Protein AF-R9PSH7-F1 (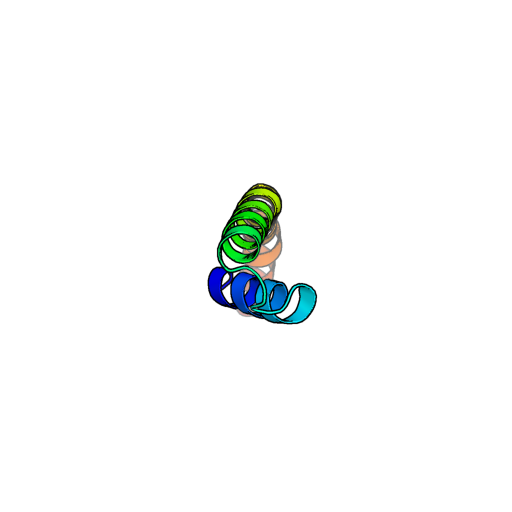afdb_monomer_lite)

Organism: NCBI:txid1331007

InterPro domains:
  IPR021529 Protein of unknown function DUF2798 [PF11391] (6-55)

pLDDT: mean 76.25, std 10.0, range [50.94, 90.19]

Structure (mmCIF, N/CA/C/O backbone):
data_AF-R9PSH7-F1
#
_entry.id   AF-R9PSH7-F1
#
loop_
_atom_site.group_PDB
_atom_site.id
_atom_site.type_symbol
_atom_site.label_atom_id
_atom_site.label_alt_id
_atom_site.label_comp_id
_atom_site.label_asym_id
_atom_site.label_entity_id
_atom_site.label_seq_id
_atom_site.pdbx_PDB_ins_code
_atom_site.Cartn_x
_atom_site.Cartn_y
_atom_site.Cartn_z
_atom_site.occupancy
_atom_site.B_iso_or_equiv
_atom_site.auth_seq_id
_atom_site.auth_comp_id
_atom_site.auth_asym_id
_atom_site.auth_atom_id
_atom_site.pdbx_PDB_model_num
ATOM 1 N N . MET A 1 1 ? 4.546 0.281 4.905 1.00 57.06 1 MET A N 1
ATOM 2 C CA . MET A 1 1 ? 4.835 -1.158 4.687 1.00 57.06 1 MET A CA 1
ATOM 3 C C . MET A 1 1 ? 4.292 -1.632 3.337 1.00 57.06 1 MET A C 1
ATOM 5 O O . MET A 1 1 ? 4.903 -2.508 2.740 1.00 57.06 1 MET A O 1
ATOM 9 N N . GLU A 1 2 ? 3.215 -1.039 2.805 1.00 60.94 2 GLU A N 1
ATOM 10 C CA . GLU A 1 2 ? 2.603 -1.466 1.534 1.00 60.94 2 GLU A CA 1
ATOM 11 C C . GLU A 1 2 ? 3.435 -1.168 0.277 1.00 60.94 2 GLU A C 1
ATOM 13 O O . GLU A 1 2 ? 3.405 -1.947 -0.673 1.00 60.94 2 GLU A O 1
ATOM 18 N N . SER A 1 3 ? 4.238 -0.098 0.270 1.00 60.31 3 SER A N 1
ATOM 19 C CA . SER A 1 3 ? 5.098 0.231 -0.879 1.00 60.31 3 SER A CA 1
ATOM 20 C C . SER A 1 3 ? 6.167 -0.836 -1.153 1.00 60.31 3 SER A C 1
ATOM 22 O O . SER A 1 3 ? 6.486 -1.097 -2.311 1.00 60.31 3 SER A O 1
ATOM 24 N N . GLY A 1 4 ? 6.678 -1.491 -0.103 1.00 70.81 4 GLY A N 1
ATOM 25 C CA . GLY A 1 4 ? 7.646 -2.587 -0.210 1.00 70.81 4 GLY A CA 1
ATOM 26 C C . GLY A 1 4 ? 7.029 -3.876 -0.756 1.00 70.81 4 GLY A C 1
ATOM 27 O O . GLY A 1 4 ? 7.667 -4.577 -1.535 1.00 70.81 4 GLY A O 1
ATOM 28 N N . LEU A 1 5 ? 5.764 -4.153 -0.425 1.00 72.56 5 LEU A N 1
ATOM 29 C CA . LEU A 1 5 ? 5.016 -5.267 -1.016 1.00 72.56 5 LEU A CA 1
ATOM 30 C C . LEU A 1 5 ? 4.716 -5.008 -2.493 1.00 72.56 5 LEU A C 1
ATOM 32 O O . LEU A 1 5 ? 4.942 -5.885 -3.320 1.00 72.56 5 LEU A O 1
ATOM 36 N N . ALA A 1 6 ? 4.289 -3.792 -2.847 1.00 64.31 6 ALA A N 1
ATOM 37 C CA . ALA A 1 6 ? 4.096 -3.407 -4.245 1.00 64.31 6 ALA A CA 1
ATOM 38 C C . ALA A 1 6 ? 5.406 -3.506 -5.050 1.00 64.31 6 ALA A C 1
ATOM 40 O O . ALA A 1 6 ? 5.403 -3.975 -6.188 1.00 64.31 6 ALA A O 1
ATOM 41 N N . PHE A 1 7 ? 6.536 -3.125 -4.447 1.00 72.56 7 PHE A N 1
ATOM 42 C CA . PHE A 1 7 ? 7.865 -3.243 -5.048 1.00 72.56 7 PHE A CA 1
ATOM 43 C C . PHE A 1 7 ? 8.266 -4.707 -5.286 1.00 72.56 7 PHE A C 1
ATOM 45 O O . PHE A 1 7 ? 8.591 -5.068 -6.416 1.00 72.56 7 PHE A O 1
ATOM 52 N N . SER A 1 8 ? 8.156 -5.574 -4.273 1.00 68.19 8 SER A N 1
ATOM 53 C CA . SER A 1 8 ? 8.455 -7.007 -4.413 1.00 68.19 8 SER A CA 1
ATOM 54 C C . SER A 1 8 ? 7.532 -7.717 -5.407 1.00 68.19 8 SER A C 1
ATOM 56 O O . SER A 1 8 ? 8.003 -8.545 -6.180 1.00 68.19 8 SER A O 1
ATOM 58 N N . THR A 1 9 ? 6.242 -7.372 -5.453 1.00 70.38 9 THR A N 1
ATOM 59 C CA . THR A 1 9 ? 5.288 -7.930 -6.428 1.00 70.38 9 THR A CA 1
ATOM 60 C C . THR A 1 9 ? 5.610 -7.487 -7.853 1.00 70.38 9 THR A C 1
ATOM 62 O O . THR A 1 9 ? 5.551 -8.296 -8.776 1.00 70.38 9 THR A O 1
ATOM 65 N N . THR A 1 10 ? 6.001 -6.226 -8.049 1.00 64.38 10 THR A N 1
ATOM 66 C CA . THR A 1 10 ? 6.416 -5.732 -9.373 1.00 64.38 10 THR A CA 1
ATOM 67 C C . THR A 1 10 ? 7.720 -6.407 -9.813 1.00 64.38 10 THR A C 1
ATOM 69 O O . THR A 1 10 ? 7.844 -6.811 -10.966 1.00 64.38 10 THR A O 1
ATOM 72 N N . LEU A 1 11 ? 8.667 -6.609 -8.886 1.00 70.81 11 LEU A N 1
ATOM 73 C CA . LEU A 1 11 ? 9.933 -7.298 -9.163 1.00 70.81 11 LEU A CA 1
ATOM 74 C C . LEU A 1 11 ? 9.707 -8.760 -9.546 1.00 70.81 11 LEU A C 1
ATOM 76 O O . LEU A 1 11 ? 10.363 -9.261 -10.456 1.00 70.81 11 LEU A O 1
ATOM 80 N N . ASN A 1 12 ? 8.780 -9.429 -8.860 1.00 68.88 12 ASN A N 1
ATOM 81 C CA . ASN A 1 12 ? 8.470 -10.833 -9.097 1.00 68.88 12 ASN A CA 1
ATOM 82 C C . ASN A 1 12 ? 7.711 -11.051 -10.418 1.00 68.88 12 ASN A C 1
ATOM 84 O O . ASN A 1 12 ? 7.997 -12.012 -11.121 1.00 68.88 12 ASN A O 1
ATOM 88 N N . ASN A 1 13 ? 6.794 -10.145 -10.780 1.00 64.56 13 ASN A N 1
ATOM 89 C CA . ASN A 1 13 ? 5.947 -10.303 -11.967 1.00 64.56 13 ASN A CA 1
ATOM 90 C C . ASN A 1 13 ? 6.595 -9.836 -13.280 1.00 64.56 13 ASN A C 1
ATOM 92 O O . ASN A 1 13 ? 6.284 -10.396 -14.327 1.00 64.56 13 ASN A O 1
ATOM 96 N N . LEU A 1 14 ? 7.453 -8.808 -13.254 1.00 64.69 14 LEU A N 1
ATOM 97 C CA . LEU A 1 14 ? 8.016 -8.213 -14.478 1.00 64.69 14 LEU A CA 1
ATOM 98 C C . LEU A 1 14 ? 9.509 -8.506 -14.674 1.00 64.69 14 LEU A C 1
ATOM 100 O O . LEU A 1 14 ? 9.985 -8.510 -15.808 1.00 64.69 14 LEU A O 1
ATOM 104 N N . GLY A 1 15 ? 10.250 -8.780 -13.596 1.00 61.41 15 GLY A N 1
ATOM 105 C CA . GLY A 1 15 ? 11.710 -8.866 -13.642 1.00 61.41 15 GLY A CA 1
ATOM 106 C C . GLY A 1 15 ? 12.385 -7.521 -13.967 1.00 61.41 15 GLY A C 1
ATOM 107 O O . GLY A 1 15 ? 11.799 -6.608 -14.544 1.00 61.41 15 GLY A O 1
ATOM 108 N N . VAL A 1 16 ? 13.658 -7.376 -13.589 1.00 59.94 16 VAL A N 1
ATOM 109 C CA . VAL A 1 16 ? 14.456 -6.146 -13.799 1.00 59.94 16 VAL A CA 1
ATOM 110 C C . VAL A 1 16 ? 15.064 -6.130 -15.211 1.00 59.94 16 VAL A C 1
ATOM 112 O O . VAL A 1 16 ? 16.269 -5.974 -15.372 1.00 59.94 16 VAL A O 1
ATOM 115 N N . SER A 1 17 ? 14.268 -6.379 -16.252 1.00 61.78 17 SER A N 1
ATOM 116 C CA . SER A 1 17 ? 14.768 -6.333 -17.638 1.00 61.78 17 SER A CA 1
ATOM 117 C C . SER A 1 17 ? 14.732 -4.907 -18.201 1.00 61.78 17 SER A C 1
ATOM 119 O O . SER A 1 17 ? 15.704 -4.470 -18.808 1.00 61.78 17 SER A O 1
ATOM 121 N N . ASN A 1 18 ? 13.664 -4.154 -17.906 1.00 66.69 18 ASN A N 1
ATOM 122 C CA . ASN A 1 18 ? 13.487 -2.751 -18.284 1.00 66.69 18 ASN A CA 1
ATOM 123 C C . ASN A 1 18 ? 13.120 -1.901 -17.061 1.00 66.69 18 ASN A C 1
ATOM 125 O O . ASN A 1 18 ? 11.982 -1.901 -16.592 1.00 66.69 18 ASN A O 1
ATOM 129 N N . GLY A 1 19 ? 14.085 -1.127 -16.552 1.00 67.19 19 GLY A N 1
ATOM 130 C CA . GLY A 1 19 ? 13.884 -0.267 -15.376 1.00 67.19 19 GLY A CA 1
ATOM 131 C C . GLY A 1 19 ? 12.792 0.800 -15.550 1.00 67.19 19 GLY A C 1
ATOM 132 O O . GLY A 1 19 ? 12.125 1.154 -14.579 1.00 67.19 19 GLY A O 1
ATOM 133 N N . ALA A 1 20 ? 12.567 1.275 -16.781 1.00 74.06 20 ALA A N 1
ATOM 134 C CA . ALA A 1 20 ? 11.500 2.228 -17.095 1.00 74.06 20 ALA A CA 1
ATOM 135 C C . ALA A 1 20 ? 10.102 1.590 -16.985 1.00 74.06 20 ALA A C 1
ATOM 137 O O . ALA A 1 20 ? 9.222 2.152 -16.332 1.00 74.06 20 ALA A O 1
ATOM 138 N N . ASP A 1 21 ? 9.925 0.388 -17.541 1.00 72.31 21 ASP A N 1
ATOM 139 C CA . ASP A 1 21 ? 8.659 -0.357 -17.490 1.00 72.31 21 ASP A CA 1
ATOM 140 C C . ASP A 1 21 ? 8.341 -0.832 -16.066 1.00 72.31 21 ASP A C 1
ATOM 142 O O . ASP A 1 21 ? 7.183 -0.824 -15.640 1.00 72.31 21 ASP A O 1
ATOM 146 N N . PHE A 1 22 ? 9.377 -1.174 -15.293 1.00 75.06 22 PHE A N 1
ATOM 147 C CA . PHE A 1 22 ? 9.260 -1.497 -13.875 1.00 75.06 22 PHE A CA 1
ATOM 148 C C . PHE A 1 22 ? 8.726 -0.313 -13.060 1.00 75.06 22 PHE A C 1
ATOM 150 O O . PHE A 1 22 ? 7.755 -0.468 -12.320 1.00 75.06 22 PHE A O 1
ATOM 157 N N . LEU A 1 23 ? 9.328 0.874 -13.200 1.00 78.88 23 LEU A N 1
ATOM 158 C CA . LEU A 1 23 ? 8.891 2.064 -12.462 1.00 78.88 23 LEU A CA 1
ATOM 159 C C . LEU A 1 23 ? 7.476 2.492 -12.855 1.00 78.88 23 LEU A C 1
ATOM 161 O O . LEU A 1 23 ? 6.682 2.824 -11.974 1.00 78.88 23 LEU A O 1
ATOM 165 N N . ALA A 1 24 ? 7.146 2.444 -14.150 1.00 81.81 24 ALA A N 1
ATOM 166 C CA . ALA A 1 24 ? 5.805 2.751 -14.638 1.00 81.81 24 ALA A CA 1
ATOM 167 C C . ALA A 1 24 ? 4.759 1.790 -14.047 1.00 81.81 24 ALA A C 1
ATOM 169 O O . ALA A 1 24 ? 3.748 2.232 -13.498 1.00 81.81 24 ALA A O 1
ATOM 170 N N . SER A 1 25 ? 5.041 0.485 -14.073 1.00 79.12 25 SER A N 1
ATOM 171 C CA . SER A 1 25 ? 4.137 -0.549 -13.555 1.00 79.12 25 SER A CA 1
ATOM 172 C C . SER A 1 25 ? 4.006 -0.511 -12.031 1.00 79.12 25 SER A C 1
ATOM 174 O O . SER A 1 25 ? 2.905 -0.672 -11.496 1.00 79.12 25 SER A O 1
ATOM 176 N N . TRP A 1 26 ? 5.102 -0.247 -11.314 1.00 78.12 26 TRP A N 1
ATOM 177 C CA . TRP A 1 26 ? 5.094 -0.081 -9.859 1.00 78.12 26 TRP A CA 1
ATOM 178 C C . TRP A 1 26 ? 4.245 1.122 -9.442 1.00 78.12 26 TRP A C 1
ATOM 180 O O . TRP A 1 26 ? 3.378 0.999 -8.574 1.00 78.12 26 TRP A O 1
ATOM 190 N N . LEU A 1 27 ? 4.440 2.272 -10.098 1.00 83.31 27 LEU A N 1
ATOM 191 C CA . LEU A 1 27 ? 3.685 3.488 -9.806 1.00 83.31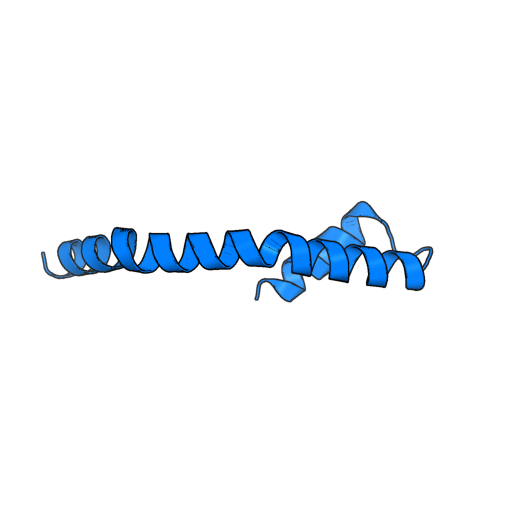 27 LEU A CA 1
ATOM 192 C C . LEU A 1 27 ? 2.201 3.315 -10.146 1.00 83.31 27 LEU A C 1
ATOM 194 O O . LEU A 1 27 ? 1.340 3.696 -9.355 1.00 83.31 27 LEU A O 1
ATOM 198 N N . GLN A 1 28 ? 1.889 2.686 -11.281 1.00 84.88 28 GLN A N 1
ATOM 199 C CA . GLN A 1 28 ? 0.513 2.390 -11.671 1.00 84.88 28 GLN A CA 1
ATOM 200 C C . GLN A 1 28 ? -0.174 1.455 -10.669 1.00 84.88 28 GLN A C 1
ATOM 202 O O . GLN A 1 28 ? -1.309 1.712 -10.268 1.00 84.88 28 GLN A O 1
ATOM 207 N N . THR A 1 29 ? 0.513 0.409 -10.209 1.00 81.56 29 THR A N 1
ATOM 208 C CA . THR A 1 29 ? -0.012 -0.517 -9.190 1.00 81.56 29 THR A CA 1
ATOM 209 C C . THR A 1 29 ? -0.239 0.198 -7.856 1.00 81.56 29 THR A C 1
ATOM 211 O O . THR A 1 29 ? -1.262 -0.002 -7.204 1.00 81.56 29 THR A O 1
ATOM 214 N N . LEU A 1 30 ? 0.672 1.092 -7.463 1.00 81.44 30 LEU A N 1
ATOM 215 C CA . LEU A 1 30 ? 0.540 1.878 -6.238 1.00 81.44 30 LEU A CA 1
ATOM 216 C C . LEU A 1 30 ? -0.650 2.846 -6.300 1.00 81.44 30 LEU A C 1
ATOM 218 O O . LEU A 1 30 ? -1.427 2.927 -5.349 1.00 81.44 30 LEU A O 1
ATOM 222 N N . LEU A 1 31 ? -0.830 3.542 -7.425 1.00 87.94 31 LEU A N 1
ATOM 223 C CA . LEU A 1 31 ? -1.933 4.486 -7.617 1.00 87.94 31 LEU A CA 1
ATOM 224 C C . LEU A 1 31 ? -3.294 3.787 -7.736 1.00 87.94 31 LEU A C 1
ATOM 226 O O . LEU A 1 31 ? -4.285 4.291 -7.214 1.00 87.94 31 LEU A O 1
ATOM 230 N N . THR A 1 32 ? -3.351 2.619 -8.378 1.00 87.50 32 THR A N 1
ATOM 231 C CA . THR A 1 32 ? -4.591 1.833 -8.508 1.00 87.50 32 THR A CA 1
ATOM 232 C C . THR A 1 32 ? -5.005 1.161 -7.197 1.00 87.50 32 THR A C 1
ATOM 234 O O . THR A 1 32 ? -6.200 1.050 -6.924 1.00 87.50 32 THR A O 1
ATOM 237 N N . ALA A 1 33 ? -4.052 0.775 -6.343 1.00 84.56 33 ALA A N 1
ATOM 238 C CA . ALA A 1 33 ? -4.331 0.208 -5.021 1.00 84.56 33 ALA A CA 1
ATOM 239 C C . ALA A 1 33 ? -4.763 1.258 -3.975 1.00 84.56 33 ALA A C 1
ATOM 241 O O . ALA A 1 33 ? -5.444 0.928 -3.002 1.00 84.56 33 ALA A O 1
ATOM 242 N N . LEU A 1 34 ? -4.402 2.527 -4.177 1.00 87.94 34 LEU A N 1
ATOM 243 C CA . LEU A 1 34 ? -4.656 3.646 -3.262 1.00 87.94 34 LEU A CA 1
ATOM 244 C C . LEU A 1 34 ? -6.143 3.861 -2.899 1.00 87.94 34 LEU A C 1
ATOM 246 O O . LEU A 1 34 ? -6.447 3.919 -1.704 1.00 87.94 34 LEU A O 1
ATOM 250 N N . PRO A 1 35 ? -7.102 3.923 -3.849 1.00 88.56 35 PRO A N 1
ATOM 251 C CA . PRO A 1 35 ? -8.522 4.055 -3.510 1.00 88.56 35 PRO A CA 1
ATOM 252 C C . PRO A 1 35 ? -9.041 2.870 -2.686 1.00 88.56 35 PRO A C 1
ATOM 254 O O . PRO A 1 35 ? -9.837 3.058 -1.767 1.00 88.56 35 PRO A O 1
ATOM 257 N N . PHE A 1 36 ? -8.551 1.659 -2.960 1.00 87.31 36 PHE A N 1
ATOM 258 C CA . PHE A 1 36 ? -8.928 0.461 -2.213 1.00 87.31 36 PHE A CA 1
ATOM 259 C C . PHE A 1 36 ? -8.415 0.517 -0.768 1.00 87.31 36 PHE A C 1
ATOM 261 O O . PHE A 1 36 ? -9.162 0.235 0.169 1.00 87.31 36 PHE A O 1
ATOM 268 N N . ALA A 1 37 ? -7.166 0.954 -0.579 1.00 86.62 37 ALA A N 1
ATOM 269 C CA . ALA A 1 37 ? -6.571 1.143 0.741 1.00 86.62 37 ALA A CA 1
ATOM 270 C C . ALA A 1 37 ? -7.330 2.190 1.575 1.00 86.62 37 ALA A C 1
ATOM 272 O O . ALA A 1 37 ? -7.584 1.964 2.759 1.00 86.62 37 ALA A O 1
ATOM 273 N N . LEU A 1 38 ? -7.761 3.299 0.961 1.00 89.62 38 LEU A N 1
ATOM 274 C CA . LEU A 1 38 ? -8.555 4.333 1.635 1.00 89.62 38 LEU A CA 1
ATOM 275 C C . LEU A 1 38 ? -9.913 3.799 2.110 1.00 89.62 38 LEU A C 1
ATOM 277 O O . LEU A 1 38 ? -10.282 3.994 3.270 1.00 89.62 38 LEU A O 1
ATOM 281 N N . VAL A 1 39 ? -10.637 3.079 1.247 1.00 90.19 39 VAL A N 1
ATOM 282 C CA . VAL A 1 39 ? -11.922 2.455 1.611 1.00 90.19 39 VAL A CA 1
ATOM 283 C C . VAL A 1 39 ? -11.734 1.430 2.728 1.00 90.19 39 VAL A C 1
ATOM 285 O O . VAL A 1 39 ? -12.530 1.384 3.671 1.00 90.19 39 VAL A O 1
ATOM 288 N N . LEU A 1 40 ? -10.666 0.634 2.664 1.00 88.62 40 LEU A N 1
ATOM 289 C CA . LEU A 1 40 ? -10.363 -0.377 3.669 1.00 88.62 40 LEU A CA 1
ATOM 290 C C . LEU A 1 40 ? -10.028 0.255 5.027 1.00 88.62 40 LEU A C 1
ATOM 292 O O . LEU A 1 40 ? -10.579 -0.177 6.034 1.00 88.62 40 LEU A O 1
ATOM 296 N N . ILE A 1 41 ? -9.221 1.321 5.071 1.00 89.75 41 ILE A N 1
ATOM 297 C CA . ILE A 1 41 ? -8.915 2.057 6.311 1.00 89.75 41 ILE A CA 1
ATOM 298 C C . ILE A 1 41 ? -10.182 2.620 6.959 1.00 89.75 41 ILE A C 1
ATOM 300 O O . ILE A 1 41 ? -10.355 2.485 8.174 1.00 89.75 41 ILE A O 1
ATOM 304 N N . ILE A 1 42 ? -11.085 3.215 6.172 1.00 88.69 42 ILE A N 1
ATOM 305 C CA . ILE A 1 42 ? -12.358 3.746 6.682 1.00 88.69 42 ILE A CA 1
ATOM 306 C C . ILE A 1 42 ? -13.223 2.602 7.222 1.00 88.69 42 ILE A C 1
ATOM 308 O O . ILE A 1 42 ? -13.714 2.668 8.349 1.00 88.69 42 ILE A O 1
ATOM 312 N N . THR A 1 43 ? -13.353 1.519 6.455 1.00 88.94 43 THR A N 1
ATOM 313 C CA . THR A 1 43 ? -14.161 0.349 6.827 1.00 88.94 43 THR A CA 1
ATOM 314 C C . THR A 1 43 ? -13.644 -0.308 8.104 1.00 88.94 43 THR A C 1
ATOM 316 O O . THR A 1 43 ? -14.422 -0.588 9.015 1.00 88.94 43 THR A O 1
ATOM 319 N N . VAL A 1 44 ? -12.330 -0.511 8.212 1.00 87.06 44 VAL A N 1
ATOM 320 C CA . VAL A 1 44 ? -11.675 -1.081 9.397 1.00 87.06 44 VAL A CA 1
ATOM 321 C C . VAL A 1 44 ? -11.837 -0.150 10.599 1.00 87.06 44 VAL A C 1
ATOM 323 O O . VAL A 1 44 ? -12.169 -0.618 11.688 1.00 87.06 44 VAL A O 1
ATOM 326 N N . SER A 1 45 ? -11.681 1.161 10.414 1.00 85.62 45 SER A N 1
ATOM 327 C CA . SER A 1 45 ? -11.836 2.141 11.497 1.00 85.62 45 SER A CA 1
ATOM 328 C C . SER A 1 45 ? -13.264 2.199 12.036 1.00 85.62 45 SER A C 1
ATOM 330 O O . SER A 1 45 ? -13.452 2.267 13.248 1.00 85.62 45 SER A O 1
ATOM 332 N N . LEU A 1 46 ? -14.268 2.138 11.158 1.00 87.19 46 LEU A N 1
ATOM 333 C CA . LEU A 1 46 ? -15.678 2.221 11.546 1.00 87.19 46 LEU A CA 1
ATOM 334 C C . LEU A 1 46 ? -16.263 0.881 12.001 1.00 87.19 46 LEU A C 1
ATOM 336 O O . LEU A 1 46 ? -17.171 0.863 12.824 1.00 87.19 46 LEU A O 1
ATOM 340 N N . THR A 1 47 ? -15.762 -0.240 11.480 1.00 85.25 47 THR A N 1
ATOM 341 C CA . THR A 1 47 ? -16.354 -1.564 11.733 1.00 85.25 47 THR A CA 1
ATOM 342 C C . THR A 1 47 ? -15.512 -2.396 12.684 1.00 85.25 47 THR A C 1
ATOM 344 O O . THR A 1 47 ? -16.041 -2.971 13.631 1.00 85.25 47 THR A O 1
ATOM 347 N N . ILE A 1 48 ? -14.203 -2.484 12.450 1.00 79.56 48 ILE A N 1
ATOM 348 C CA . ILE A 1 48 ? -13.333 -3.408 13.186 1.00 79.56 48 ILE A CA 1
ATOM 349 C C . ILE A 1 48 ? -12.862 -2.785 14.496 1.00 79.56 48 ILE A C 1
ATOM 351 O O . ILE A 1 48 ? -12.984 -3.425 15.537 1.00 79.56 48 ILE A O 1
ATOM 355 N N . LYS A 1 49 ? -12.398 -1.532 14.486 1.00 76.06 49 LYS A N 1
ATOM 356 C CA . LYS A 1 49 ? -11.901 -0.860 15.695 1.00 76.06 49 LYS A CA 1
ATOM 357 C C . LYS A 1 49 ? -12.911 -0.853 16.861 1.00 76.06 49 LYS A C 1
ATOM 359 O O . LYS A 1 49 ? -12.545 -1.352 17.924 1.00 76.06 49 LYS A O 1
ATOM 364 N N . PRO A 1 50 ? -14.188 -0.445 16.690 1.00 77.50 50 PRO A N 1
ATOM 365 C CA . PRO A 1 50 ? -15.151 -0.474 17.794 1.00 77.50 50 PRO A CA 1
ATOM 366 C C . PRO A 1 50 ? -15.506 -1.896 18.239 1.00 77.50 50 PRO A C 1
ATOM 368 O O . PRO A 1 50 ? -15.809 -2.120 19.407 1.00 77.50 50 PRO A O 1
ATOM 371 N N . ARG A 1 51 ? -15.464 -2.88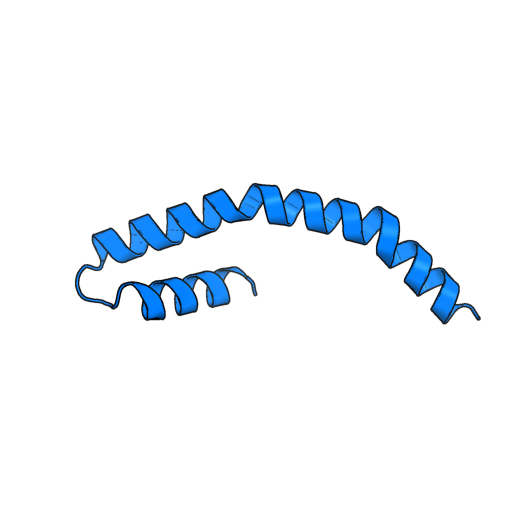4 17.336 1.00 76.56 51 ARG A N 1
ATOM 372 C CA . ARG A 1 51 ? -15.697 -4.295 17.682 1.00 76.56 51 ARG A CA 1
ATOM 373 C C . ARG A 1 51 ? -14.561 -4.858 18.530 1.00 76.56 51 ARG A C 1
ATOM 375 O O . ARG A 1 51 ? -14.839 -5.529 19.518 1.00 76.56 51 ARG A O 1
ATOM 382 N N . VAL A 1 52 ? -13.315 -4.560 18.163 1.00 78.12 52 VAL A N 1
ATOM 383 C CA . VAL A 1 52 ? -12.114 -4.973 18.899 1.00 78.12 52 VAL A CA 1
ATOM 384 C C . VAL A 1 52 ? -12.058 -4.291 20.264 1.00 78.12 52 VAL A C 1
ATOM 386 O O . VAL A 1 52 ? -11.854 -4.970 21.264 1.00 78.12 52 VAL A O 1
ATOM 389 N N . GLU A 1 53 ? -12.331 -2.987 20.341 1.00 79.44 53 GLU A N 1
ATOM 390 C CA . GLU A 1 53 ? -12.417 -2.265 21.619 1.00 79.44 53 GLU A CA 1
ATOM 391 C C . GLU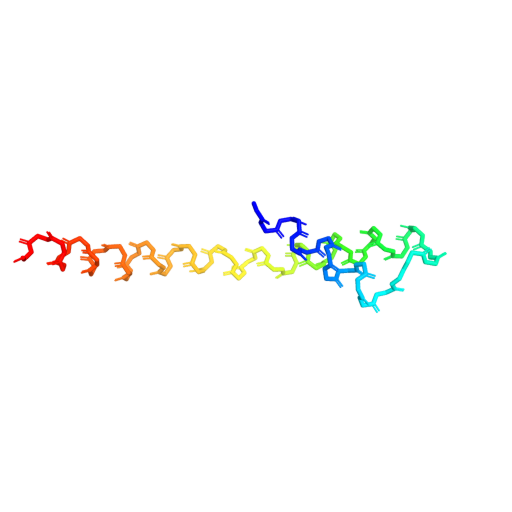 A 1 53 ? -13.507 -2.843 22.528 1.00 79.44 53 GLU A C 1
ATOM 393 O O . GLU A 1 53 ? -13.298 -2.984 23.730 1.00 79.44 53 GLU A O 1
ATOM 398 N N . ARG A 1 54 ? -14.657 -3.232 21.962 1.00 75.25 54 ARG A N 1
ATOM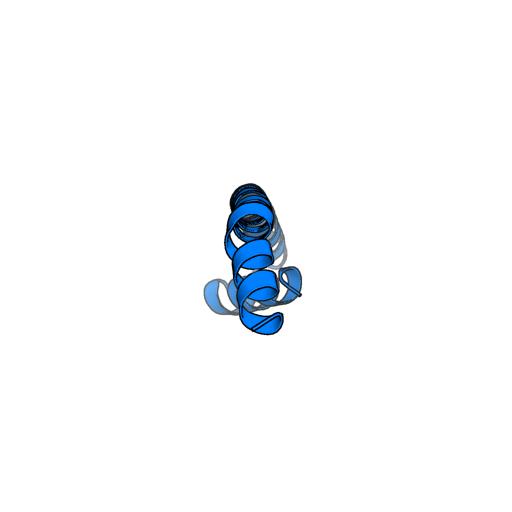 399 C CA . ARG A 1 54 ? -15.743 -3.868 22.719 1.00 75.25 54 ARG A CA 1
ATOM 400 C C . ARG A 1 54 ? -15.404 -5.288 23.174 1.00 75.25 54 ARG A C 1
ATOM 402 O O . ARG A 1 54 ? -15.905 -5.707 24.208 1.00 75.25 54 ARG A O 1
ATOM 409 N N . PHE A 1 55 ? -14.576 -6.009 22.420 1.00 77.81 55 PHE A N 1
ATOM 410 C CA . PHE A 1 55 ? -14.096 -7.342 22.787 1.00 77.81 55 PHE A CA 1
ATOM 411 C C . PHE A 1 55 ? -13.023 -7.280 23.882 1.00 77.81 55 PHE A C 1
ATOM 413 O O . PHE A 1 55 ? -13.069 -8.068 24.811 1.00 77.81 55 PHE A O 1
ATOM 420 N N . LEU A 1 56 ? -12.099 -6.315 23.809 1.00 74.62 56 LEU A N 1
ATOM 421 C CA . LEU A 1 56 ? -11.025 -6.121 24.797 1.00 74.62 56 LEU A CA 1
ATOM 422 C C . LEU A 1 56 ? -11.499 -5.495 26.119 1.00 74.62 56 LEU A C 1
ATOM 424 O O . LEU A 1 56 ? -10.779 -5.555 27.110 1.00 74.62 56 LEU A O 1
ATOM 428 N N . LYS A 1 57 ? -12.675 -4.853 26.132 1.00 67.44 57 LYS A N 1
ATOM 429 C CA . LYS A 1 57 ? -13.328 -4.359 27.359 1.00 67.44 57 LYS A CA 1
ATOM 430 C C . LYS A 1 57 ? -14.151 -5.427 28.095 1.00 67.44 57 LYS A C 1
ATOM 432 O O . LYS A 1 57 ? -14.687 -5.106 29.156 1.00 67.44 57 LYS A O 1
ATOM 437 N N . SER A 1 58 ? -14.297 -6.623 27.522 1.00 50.94 58 SER A N 1
ATOM 438 C CA . SER A 1 58 ? -14.926 -7.792 28.151 1.00 50.94 58 SER A CA 1
ATOM 439 C C . SER A 1 58 ?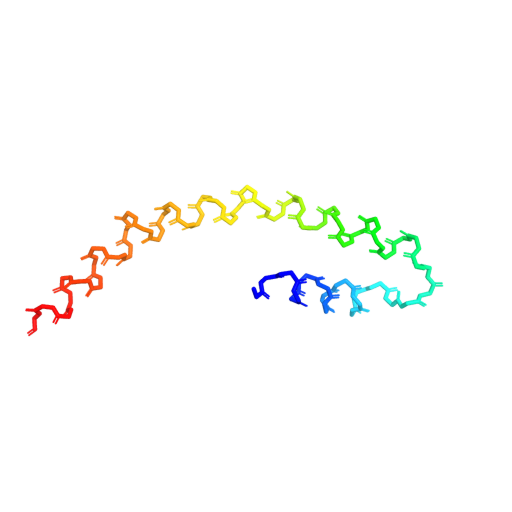 -13.881 -8.691 28.794 1.00 50.94 58 SER A C 1
ATOM 441 O O . SER A 1 58 ? -14.315 -9.473 29.666 1.00 50.94 58 SER A O 1
#

Sequence (58 aa):
MESGLAFSTTLNNLGVSNGADFLASWLQTLLTALPFALVLIITVSLTIKPRVERFLKS

Radius of gyration: 16.79 Å; chains: 1; bounding box: 31×15×46 Å

Secondary structure (DSSP, 8-state):
-HHHHHHHHHHHHH-TT-HHHHHHHHHHHHHHHHHHHHHHHHHIIIIIHHHHHHHHT-

Foldseek 3Di:
DVLVVLLVVLCVPPNPPDPVVSVVSSVVVVVVCVVVVVVVVVCCVVPVVVVVVVVVVD